Protein AF-X0SVB6-F1 (afdb_monomer_lite)

Radius of gyration: 19.28 Å; chains: 1; bounding box: 49×20×51 Å

Sequence (62 aa):
MKAPRIKLMEVCGTHTMAIARAGIRRLLPNSIELISGPGCPVCVTSQSDIDRAIEIARVKNV

Structure (mmCIF, N/CA/C/O backbone):
data_AF-X0SVB6-F1
#
_entry.id   AF-X0SVB6-F1
#
loop_
_atom_site.group_PDB
_atom_site.id
_atom_site.type_symbol
_atom_site.label_atom_id
_atom_site.label_alt_id
_atom_site.label_comp_id
_atom_site.label_asym_id
_atom_site.label_entity_id
_atom_site.label_seq_id
_atom_site.pdbx_PDB_ins_code
_atom_site.Cartn_x
_atom_site.Cartn_y
_atom_site.Cartn_z
_atom_site.occupancy
_atom_site.B_iso_or_equiv
_atom_site.auth_seq_id
_atom_site.auth_comp_id
_atom_site.auth_asym_id
_atom_site.auth_atom_id
_atom_site.pdbx_PDB_model_num
ATOM 1 N N . MET A 1 1 ? -25.660 7.182 25.890 1.00 53.69 1 MET A N 1
ATOM 2 C CA . MET A 1 1 ? -25.027 7.850 24.727 1.00 53.69 1 MET A CA 1
ATOM 3 C C . MET A 1 1 ? -24.144 6.840 24.007 1.00 53.69 1 MET A C 1
ATOM 5 O O . MET A 1 1 ? -23.379 6.165 24.681 1.00 53.69 1 MET A O 1
ATOM 9 N N . LYS A 1 2 ? -24.274 6.674 22.685 1.00 64.19 2 LYS A N 1
ATOM 10 C CA . LYS A 1 2 ? -23.433 5.753 21.898 1.00 64.19 2 LYS A CA 1
ATOM 11 C C . LYS A 1 2 ? -22.279 6.566 21.306 1.00 64.19 2 LYS A C 1
ATOM 13 O O . LYS A 1 2 ? -22.541 7.582 20.670 1.00 64.19 2 LYS A O 1
ATOM 18 N N . ALA A 1 3 ? -21.034 6.165 21.560 1.00 68.94 3 ALA A N 1
ATOM 19 C CA . ALA A 1 3 ? -19.868 6.826 20.977 1.00 68.94 3 ALA A CA 1
ATOM 20 C C . ALA A 1 3 ? -19.956 6.809 19.432 1.00 68.94 3 ALA A C 1
ATOM 22 O O . ALA A 1 3 ? -20.471 5.830 18.875 1.00 68.94 3 ALA A O 1
ATOM 23 N N . PRO A 1 4 ? -19.498 7.869 18.738 1.00 8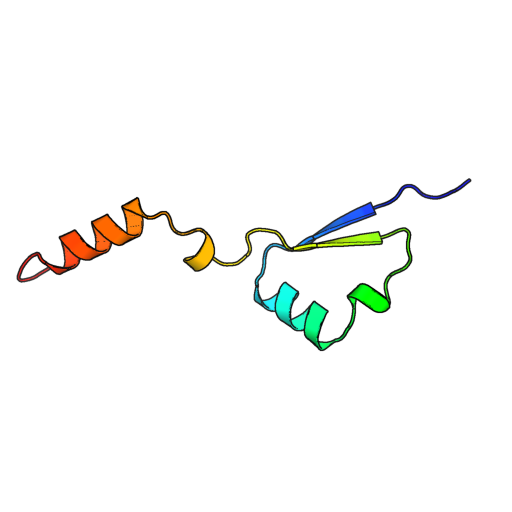1.81 4 PRO A N 1
ATOM 24 C CA . PRO A 1 4 ? -19.531 7.924 17.280 1.00 81.81 4 PRO A CA 1
ATOM 25 C C . PRO A 1 4 ? -18.663 6.815 16.673 1.00 81.81 4 PRO A C 1
ATOM 27 O O . PRO A 1 4 ? -17.659 6.403 17.253 1.00 81.81 4 PRO A O 1
ATOM 30 N N . ARG A 1 5 ? -19.056 6.322 15.494 1.00 91.00 5 ARG A N 1
ATOM 31 C CA . ARG A 1 5 ? -18.262 5.343 14.742 1.00 91.00 5 ARG A CA 1
ATOM 32 C C . ARG A 1 5 ? -16.997 6.024 14.214 1.00 91.00 5 ARG A C 1
ATOM 34 O O . ARG A 1 5 ? -17.097 7.027 13.514 1.00 91.00 5 ARG A O 1
ATOM 41 N N . ILE A 1 6 ? -15.833 5.460 14.518 1.00 96.12 6 ILE A N 1
ATOM 42 C CA . ILE A 1 6 ? -14.525 5.969 14.100 1.00 96.12 6 ILE A CA 1
ATOM 43 C C . ILE A 1 6 ? -14.040 5.164 12.896 1.00 96.12 6 ILE A C 1
ATOM 45 O O . ILE A 1 6 ? -14.074 3.934 12.906 1.00 96.12 6 ILE A O 1
ATOM 49 N N . LYS A 1 7 ? -13.564 5.864 11.866 1.00 95.94 7 LYS A N 1
ATOM 50 C CA . LYS A 1 7 ? -12.897 5.266 10.708 1.00 95.94 7 LYS A CA 1
ATOM 51 C C . LYS A 1 7 ? -11.402 5.532 10.813 1.00 95.94 7 LYS A C 1
ATOM 53 O O . LYS A 1 7 ? -10.994 6.683 10.928 1.00 95.94 7 LYS A O 1
ATOM 58 N N . LEU A 1 8 ? -10.602 4.473 10.780 1.00 96.12 8 LEU A N 1
ATOM 59 C CA . LEU A 1 8 ? -9.144 4.538 10.813 1.00 96.12 8 LEU A CA 1
ATOM 60 C C . LEU A 1 8 ? -8.611 4.016 9.485 1.00 96.12 8 LEU A C 1
ATOM 62 O O . LEU A 1 8 ? -8.893 2.878 9.117 1.00 96.12 8 LEU A O 1
ATOM 66 N N . MET A 1 9 ? -7.855 4.842 8.768 1.00 97.62 9 MET A N 1
ATOM 67 C CA . MET A 1 9 ? -7.239 4.456 7.503 1.00 97.62 9 MET A CA 1
ATOM 68 C C . MET A 1 9 ? -5.734 4.292 7.679 1.00 97.62 9 MET A C 1
ATOM 70 O O . MET A 1 9 ? -5.067 5.184 8.197 1.00 97.62 9 MET A O 1
ATOM 74 N N . GLU A 1 10 ? -5.205 3.166 7.215 1.00 97.81 10 GLU A N 1
ATOM 75 C CA . GLU A 1 10 ? -3.769 2.989 7.003 1.00 97.81 10 GLU A CA 1
ATOM 76 C C . GLU A 1 10 ? -3.418 3.169 5.522 1.00 97.81 10 GLU A C 1
ATOM 78 O O . GLU A 1 10 ? -4.266 2.989 4.648 1.00 97.81 10 GLU A O 1
ATOM 83 N N . VAL A 1 11 ? -2.175 3.567 5.251 1.00 97.81 11 VAL A N 1
ATOM 84 C CA . VAL A 1 11 ? -1.648 3.834 3.902 1.00 97.81 11 VAL A CA 1
ATOM 85 C C . VAL A 1 11 ? -0.294 3.152 3.702 1.00 97.81 11 VAL A C 1
ATOM 87 O O . VAL A 1 11 ? 0.616 3.699 3.090 1.00 97.81 11 VAL A O 1
ATOM 90 N N . CYS A 1 12 ? -0.130 1.951 4.252 1.00 98.00 12 CYS A N 1
ATOM 91 C CA . CYS A 1 12 ? 1.100 1.178 4.140 1.00 98.00 12 CYS A CA 1
ATOM 92 C C . CYS A 1 12 ? 0.758 -0.290 3.898 1.00 98.00 12 CYS A C 1
ATOM 94 O O . CYS A 1 12 ? 0.241 -0.964 4.788 1.00 98.00 12 CYS A O 1
ATOM 96 N N . GLY A 1 13 ? 1.135 -0.826 2.732 1.00 97.00 13 GLY A N 1
ATOM 97 C CA . GLY A 1 13 ? 0.863 -2.231 2.398 1.00 97.00 13 GLY A CA 1
ATOM 98 C C . GLY A 1 13 ? 1.370 -3.230 3.451 1.00 97.00 13 GLY A C 1
ATOM 99 O O . GLY A 1 13 ? 0.733 -4.255 3.700 1.00 97.00 13 GLY A O 1
ATOM 100 N N . THR A 1 14 ? 2.466 -2.910 4.146 1.00 98.00 14 THR A N 1
ATOM 101 C CA . THR A 1 14 ? 2.985 -3.728 5.254 1.00 98.00 14 THR A CA 1
ATOM 102 C C . THR A 1 14 ? 2.019 -3.771 6.442 1.00 98.00 14 THR A C 1
ATOM 104 O O . THR A 1 14 ? 1.8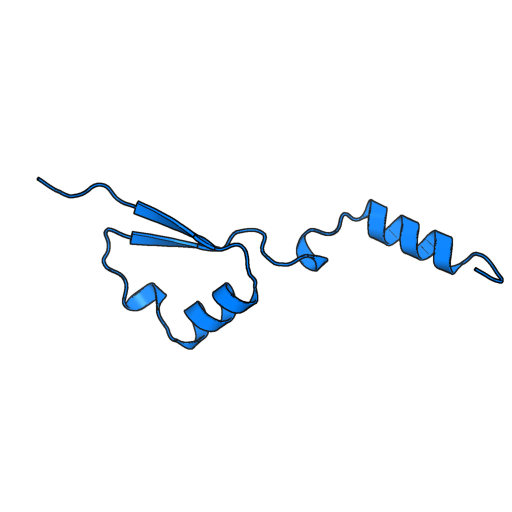34 -4.834 7.037 1.00 98.00 14 THR A O 1
ATOM 107 N N . HIS A 1 15 ? 1.343 -2.664 6.769 1.00 98.12 15 HIS A N 1
ATOM 108 C CA . HIS A 1 15 ? 0.283 -2.662 7.780 1.00 98.12 15 HIS A CA 1
ATOM 109 C C . HIS A 1 15 ? -0.937 -3.446 7.310 1.00 98.12 15 HIS A C 1
ATOM 111 O O . HIS A 1 15 ? -1.449 -4.248 8.090 1.00 98.12 15 HIS A O 1
ATOM 117 N N . THR A 1 16 ? -1.367 -3.290 6.051 1.00 97.25 16 THR A N 1
ATOM 118 C CA . THR A 1 16 ? -2.458 -4.100 5.483 1.00 97.25 16 THR A CA 1
ATOM 119 C C . THR A 1 16 ? -2.199 -5.597 5.697 1.00 97.25 16 THR A C 1
ATOM 121 O O . THR A 1 16 ? -3.062 -6.314 6.211 1.00 97.25 16 THR A O 1
ATOM 124 N N . MET A 1 17 ? -0.986 -6.060 5.365 1.00 97.62 17 MET A N 1
ATOM 125 C CA . MET A 1 17 ? -0.567 -7.457 5.513 1.00 97.62 17 MET A CA 1
ATOM 126 C C . MET A 1 17 ? -0.516 -7.887 6.983 1.00 97.62 17 MET A C 1
ATOM 128 O O . MET A 1 17 ? -1.099 -8.912 7.339 1.00 97.62 17 MET A O 1
ATOM 132 N N . ALA A 1 18 ? 0.120 -7.095 7.851 1.00 98.12 18 ALA A N 1
ATOM 133 C CA . ALA A 1 18 ? 0.227 -7.403 9.276 1.00 98.12 18 ALA A CA 1
ATOM 134 C C . ALA A 1 18 ? -1.153 -7.488 9.955 1.00 98.12 18 ALA A C 1
ATOM 136 O O . ALA A 1 18 ? -1.424 -8.443 10.682 1.00 98.12 18 ALA A O 1
ATOM 137 N N . ILE A 1 19 ? -2.050 -6.540 9.662 1.00 97.44 19 ILE A N 1
ATOM 138 C CA . ILE A 1 19 ? -3.430 -6.498 10.171 1.00 97.44 19 ILE A CA 1
ATOM 139 C C . ILE A 1 19 ? -4.212 -7.739 9.740 1.00 97.44 19 ILE A C 1
ATOM 141 O O . ILE A 1 19 ? -4.918 -8.332 10.561 1.00 97.44 19 ILE A O 1
ATOM 145 N N . ALA A 1 20 ? -4.100 -8.132 8.468 1.00 96.12 20 ALA A N 1
ATOM 146 C CA . ALA A 1 20 ? -4.774 -9.313 7.942 1.00 96.12 20 ALA A CA 1
ATOM 147 C C . ALA A 1 20 ? -4.229 -10.597 8.583 1.00 96.12 20 ALA A C 1
ATOM 149 O O . ALA A 1 20 ? -5.004 -11.407 9.091 1.00 96.12 20 ALA A O 1
ATOM 150 N N . ARG A 1 21 ? -2.900 -10.747 8.627 1.00 97.94 21 ARG A N 1
ATOM 151 C CA . ARG A 1 21 ? -2.220 -11.925 9.180 1.00 97.94 21 ARG A CA 1
ATOM 152 C C . ARG A 1 21 ? -2.503 -12.122 10.668 1.00 97.94 21 ARG A C 1
ATOM 154 O O . ARG A 1 21 ? -2.701 -13.251 11.099 1.00 97.94 21 ARG A O 1
ATOM 161 N N . ALA A 1 22 ? -2.531 -11.040 11.442 1.00 97.75 22 ALA A N 1
ATOM 162 C CA . ALA A 1 22 ? -2.822 -11.080 12.873 1.00 97.75 22 ALA A CA 1
ATOM 163 C C . ALA A 1 22 ? -4.331 -11.101 13.190 1.00 97.75 22 ALA A C 1
ATOM 165 O O . ALA A 1 22 ? -4.710 -11.144 14.357 1.00 97.75 22 ALA A O 1
ATOM 166 N N . GLY A 1 23 ? -5.212 -11.044 12.181 1.00 96.56 23 GLY A N 1
ATOM 167 C CA . GLY A 1 23 ? -6.663 -11.075 12.380 1.00 96.56 23 GLY A CA 1
ATOM 168 C C . GLY A 1 23 ? -7.234 -9.852 13.109 1.00 96.56 23 GLY A C 1
ATOM 169 O O . GLY A 1 23 ? -8.367 -9.907 13.588 1.00 96.56 23 GLY A O 1
ATOM 170 N N . ILE A 1 24 ? -6.494 -8.737 13.168 1.00 96.19 24 ILE A N 1
ATOM 171 C CA . ILE A 1 24 ? -6.817 -7.560 13.998 1.00 96.19 24 ILE A CA 1
ATOM 172 C C . ILE A 1 24 ? -8.207 -6.999 13.676 1.00 96.19 24 ILE A C 1
ATOM 174 O O . ILE A 1 24 ? -8.937 -6.620 14.586 1.00 96.19 24 ILE A O 1
ATOM 178 N N . ARG A 1 25 ? -8.632 -7.024 12.403 1.00 93.88 25 ARG A N 1
ATOM 179 C CA . ARG A 1 25 ? -9.973 -6.566 11.983 1.00 93.88 25 ARG A CA 1
ATOM 180 C C . ARG A 1 25 ? -11.114 -7.228 12.763 1.00 93.88 25 ARG A C 1
ATOM 182 O O . ARG A 1 25 ? -12.128 -6.583 12.987 1.00 93.88 25 ARG A O 1
ATOM 189 N N . ARG A 1 26 ? -10.956 -8.493 13.167 1.00 94.00 26 ARG A N 1
ATOM 190 C CA . ARG A 1 26 ? -11.975 -9.249 13.916 1.00 94.00 26 ARG A CA 1
ATOM 191 C C . ARG A 1 26 ? -11.950 -8.972 15.420 1.00 94.00 26 ARG A C 1
ATOM 193 O O . ARG A 1 26 ? -12.916 -9.290 16.099 1.00 94.00 26 ARG A O 1
ATOM 200 N N . LEU A 1 27 ? -10.853 -8.411 15.927 1.00 95.56 27 LEU A N 1
ATOM 201 C CA . LEU A 1 27 ? -10.669 -8.088 17.344 1.00 95.56 27 LEU A CA 1
ATOM 202 C C . LEU A 1 27 ? -11.154 -6.677 17.690 1.00 95.56 27 LEU A C 1
ATOM 204 O O . LEU A 1 27 ? -11.315 -6.350 18.863 1.00 95.56 27 LEU A O 1
ATOM 208 N N . LEU A 1 28 ? -11.362 -5.829 16.683 1.00 93.81 28 LEU A N 1
ATOM 209 C CA . LEU A 1 28 ? -11.804 -4.462 16.901 1.00 93.81 28 LEU A CA 1
ATOM 210 C C . LEU A 1 28 ? -13.272 -4.393 17.332 1.00 93.81 28 LEU A C 1
ATOM 212 O O . LEU A 1 28 ? -14.104 -5.161 16.844 1.00 93.81 28 LEU A O 1
ATOM 216 N N . PRO A 1 29 ? -13.622 -3.434 18.205 1.00 94.44 29 PRO A N 1
ATOM 217 C CA . PRO A 1 29 ? -15.011 -3.174 18.535 1.00 94.44 29 PRO A CA 1
ATOM 218 C C . PRO A 1 29 ? -15.768 -2.658 17.307 1.00 94.44 29 PRO A C 1
ATOM 220 O O . PRO A 1 29 ? -15.220 -1.934 16.479 1.00 94.44 29 PRO A O 1
ATOM 223 N N . ASN A 1 30 ? -17.076 -2.923 17.250 1.00 92.06 30 ASN A N 1
ATOM 224 C CA . ASN A 1 30 ? -17.963 -2.470 16.164 1.00 92.06 30 ASN A CA 1
ATOM 225 C C . ASN A 1 30 ? -18.037 -0.936 15.996 1.00 92.06 30 ASN A C 1
ATOM 227 O O . ASN A 1 30 ? -18.613 -0.441 15.026 1.00 92.06 30 ASN A O 1
ATOM 231 N N . SER A 1 31 ? -17.512 -0.172 16.956 1.00 94.25 31 SER A N 1
ATOM 232 C CA . SER A 1 31 ? -17.369 1.281 16.868 1.00 94.25 31 SER A CA 1
ATOM 233 C C . SER A 1 31 ? -16.177 1.726 16.013 1.00 94.25 31 SER A C 1
ATOM 235 O O . SER A 1 31 ? -16.104 2.913 15.705 1.00 94.25 31 SER A O 1
ATOM 237 N N . ILE A 1 32 ? -15.270 0.822 15.623 1.00 94.94 32 ILE A N 1
ATOM 238 C CA . ILE A 1 32 ? -14.071 1.123 14.832 1.00 94.94 32 ILE A CA 1
ATOM 239 C C . ILE A 1 32 ? -14.120 0.373 13.499 1.00 94.94 32 ILE A C 1
ATOM 241 O O . ILE A 1 32 ? -14.278 -0.843 13.446 1.00 94.94 32 ILE A O 1
ATOM 245 N N . GLU A 1 33 ? -13.922 1.110 12.413 1.00 94.69 33 GLU A N 1
ATOM 246 C CA . GLU A 1 33 ? -13.805 0.584 11.056 1.00 94.69 33 GLU A CA 1
ATOM 247 C C . GLU A 1 33 ? -12.381 0.831 10.542 1.00 94.69 33 GLU A C 1
ATOM 249 O O . GLU A 1 33 ? -11.958 1.981 10.412 1.00 94.69 33 GLU A O 1
ATOM 254 N N . LEU A 1 34 ? -11.638 -0.244 10.255 1.00 95.75 34 LEU A N 1
ATOM 255 C CA . LEU A 1 34 ? -10.321 -0.164 9.615 1.00 95.75 34 LEU A CA 1
ATOM 256 C C . LEU A 1 34 ? -10.447 -0.158 8.089 1.00 95.75 34 LEU A C 1
ATOM 258 O O . LEU A 1 34 ? -10.999 -1.089 7.493 1.00 95.75 34 LEU A O 1
ATOM 262 N N . ILE A 1 35 ? -9.845 0.841 7.456 1.00 96.06 35 ILE A N 1
ATOM 263 C CA . ILE A 1 35 ? -9.826 1.052 6.010 1.00 96.06 35 ILE A CA 1
ATOM 264 C C . ILE A 1 35 ? -8.381 0.932 5.521 1.00 96.06 35 ILE A C 1
ATOM 266 O O . ILE A 1 35 ? -7.462 1.458 6.144 1.00 96.06 35 ILE A O 1
ATOM 270 N N . SER A 1 36 ? -8.187 0.236 4.404 1.00 96.25 36 SER A N 1
ATOM 271 C CA . SER A 1 36 ? -6.890 0.172 3.728 1.00 96.25 36 SER A CA 1
ATOM 272 C C . SER A 1 36 ? -6.898 1.154 2.566 1.00 96.25 36 SER A C 1
ATOM 274 O O . SER A 1 36 ? -7.706 1.023 1.649 1.00 96.25 36 SER A O 1
ATOM 276 N N . GLY A 1 37 ? -6.062 2.182 2.667 1.00 96.50 37 GLY A N 1
ATOM 277 C CA . GLY A 1 37 ? -5.886 3.216 1.658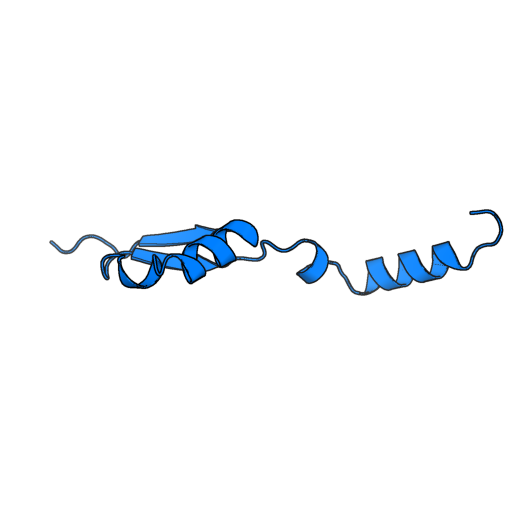 1.00 96.50 37 GLY A CA 1
ATOM 278 C C . GLY A 1 37 ? -4.827 2.850 0.608 1.00 96.50 37 GLY A C 1
ATOM 279 O O . GLY A 1 37 ? -4.332 1.721 0.576 1.00 96.50 37 GLY A O 1
ATOM 280 N N . PRO A 1 38 ? -4.452 3.805 -0.260 1.00 97.00 38 PRO A N 1
ATOM 281 C CA . PRO A 1 38 ? -3.490 3.605 -1.346 1.00 97.00 38 PRO A CA 1
ATOM 282 C C . PRO A 1 38 ? -2.033 3.542 -0.840 1.00 97.00 38 PRO A C 1
ATOM 284 O O . PRO A 1 38 ? -1.231 4.436 -1.083 1.00 97.00 38 PRO A O 1
ATOM 287 N N . GLY A 1 39 ? -1.681 2.480 -0.110 1.00 96.12 39 GLY A N 1
ATOM 288 C CA . GLY A 1 39 ? -0.379 2.324 0.553 1.00 96.12 39 GLY A CA 1
ATOM 289 C C . GLY A 1 39 ? 0.707 1.581 -0.226 1.00 96.12 39 GLY A C 1
ATOM 290 O O . GLY A 1 39 ? 1.700 1.158 0.366 1.00 96.12 39 GLY A O 1
ATOM 291 N N . CYS A 1 40 ? 0.498 1.346 -1.520 1.00 97.69 40 CYS A N 1
ATOM 292 C CA . CYS A 1 40 ? 1.394 0.576 -2.379 1.00 97.69 40 CYS A CA 1
ATOM 293 C C . CYS A 1 40 ? 1.885 1.476 -3.524 1.00 97.69 40 CYS A C 1
ATOM 295 O O . CYS A 1 40 ? 1.089 1.770 -4.416 1.00 97.69 40 CYS A O 1
ATOM 297 N N . PRO A 1 41 ? 3.166 1.896 -3.537 1.00 96.44 41 PRO A N 1
ATOM 298 C CA . PRO A 1 41 ? 3.667 2.853 -4.528 1.00 96.44 41 PRO A CA 1
ATOM 299 C C . PRO A 1 41 ? 3.557 2.320 -5.962 1.00 96.44 41 PRO A C 1
ATOM 301 O O . PRO A 1 41 ? 3.176 3.055 -6.866 1.00 96.44 41 PRO A O 1
ATOM 304 N N . VAL A 1 42 ? 3.796 1.021 -6.165 1.00 96.88 42 VAL A N 1
ATOM 305 C CA . VAL A 1 42 ? 3.668 0.375 -7.482 1.00 96.88 42 VAL A CA 1
ATOM 306 C C . VAL A 1 42 ? 2.214 0.363 -7.956 1.00 96.88 42 VAL A C 1
ATOM 308 O O . VAL A 1 42 ? 1.934 0.643 -9.113 1.00 96.88 42 VAL A O 1
ATOM 311 N N . CYS A 1 43 ? 1.275 0.094 -7.050 1.00 96.62 43 CYS A N 1
ATOM 312 C CA . CYS A 1 43 ? -0.145 -0.014 -7.369 1.00 96.62 43 CYS A CA 1
ATOM 313 C C . CYS A 1 43 ? -0.771 1.328 -7.782 1.00 96.62 43 CYS A C 1
ATOM 315 O O . CYS A 1 43 ? -1.813 1.338 -8.429 1.00 96.62 43 CYS A O 1
ATOM 317 N N . VAL A 1 44 ? -0.159 2.449 -7.381 1.00 97.06 44 VAL A N 1
ATOM 318 C CA . VAL A 1 44 ? -0.611 3.811 -7.714 1.00 97.06 44 VAL A CA 1
ATOM 319 C C . VAL A 1 44 ? 0.277 4.507 -8.741 1.00 97.06 44 VAL A C 1
ATOM 321 O O . VAL A 1 44 ? 0.046 5.673 -9.051 1.00 97.06 44 VAL A O 1
ATOM 324 N N . THR A 1 45 ? 1.297 3.820 -9.261 1.00 97.81 45 THR A N 1
ATOM 325 C CA . THR A 1 45 ? 2.139 4.370 -10.327 1.00 97.81 45 THR A CA 1
ATOM 326 C C . THR A 1 45 ? 1.282 4.563 -11.574 1.00 97.81 45 THR A C 1
ATOM 328 O O . THR A 1 45 ? 0.546 3.658 -11.972 1.00 97.81 45 THR A O 1
ATOM 331 N N . SER A 1 46 ? 1.342 5.750 -12.182 1.00 98.31 46 SER A N 1
ATOM 332 C CA . SER A 1 46 ? 0.537 6.032 -13.367 1.00 98.31 46 SER A CA 1
ATOM 333 C C . SER A 1 46 ? 1.035 5.229 -14.570 1.00 98.31 46 SER A C 1
ATOM 335 O O . SER A 1 46 ? 2.234 4.984 -14.716 1.00 98.31 46 SER A O 1
ATOM 337 N N . GLN A 1 47 ? 0.122 4.859 -15.473 1.00 98.25 47 GLN A N 1
ATOM 338 C CA . GLN A 1 47 ? 0.499 4.193 -16.723 1.00 98.25 47 GLN A CA 1
ATOM 339 C C . GLN A 1 47 ? 1.485 5.049 -17.534 1.00 98.25 47 GLN A C 1
ATOM 341 O O . GLN A 1 47 ? 2.469 4.532 -18.048 1.00 98.25 47 GLN A O 1
ATOM 346 N N . SER A 1 48 ? 1.279 6.369 -17.569 1.00 98.44 48 SER A N 1
ATOM 347 C CA . SER A 1 48 ? 2.165 7.300 -18.272 1.00 98.44 48 SER A CA 1
ATOM 348 C C . SER A 1 48 ? 3.594 7.320 -17.730 1.00 98.44 48 SER A C 1
ATOM 350 O O . SER A 1 48 ? 4.528 7.499 -18.510 1.00 98.44 48 SER A O 1
ATOM 352 N N . ASP A 1 49 ? 3.789 7.127 -16.420 1.00 98.19 49 ASP A N 1
ATOM 353 C CA . ASP A 1 49 ? 5.134 7.052 -15.836 1.00 98.19 49 ASP A CA 1
ATOM 354 C C . ASP A 1 49 ? 5.842 5.760 -16.255 1.00 98.19 49 ASP A C 1
ATOM 356 O O . ASP A 1 49 ? 7.032 5.781 -16.575 1.00 98.19 49 ASP A O 1
ATOM 360 N N . ILE A 1 50 ? 5.100 4.649 -16.310 1.00 98.06 50 ILE A N 1
ATOM 361 C CA . ILE A 1 50 ? 5.602 3.356 -16.791 1.00 98.06 50 ILE A CA 1
ATOM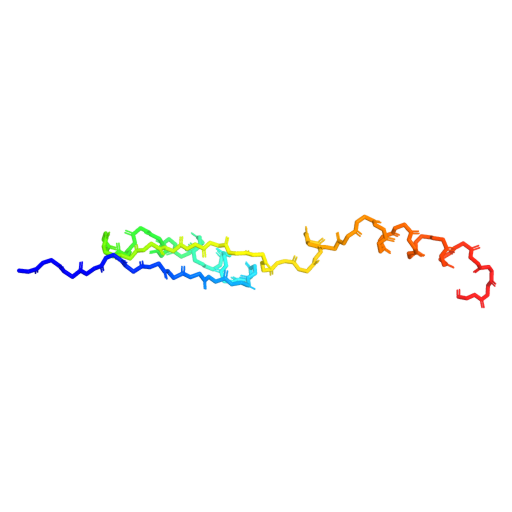 362 C C . ILE A 1 50 ? 5.992 3.461 -18.269 1.00 98.06 50 ILE A C 1
ATOM 364 O O . ILE A 1 50 ? 7.108 3.094 -18.634 1.00 98.06 50 ILE A O 1
ATOM 368 N N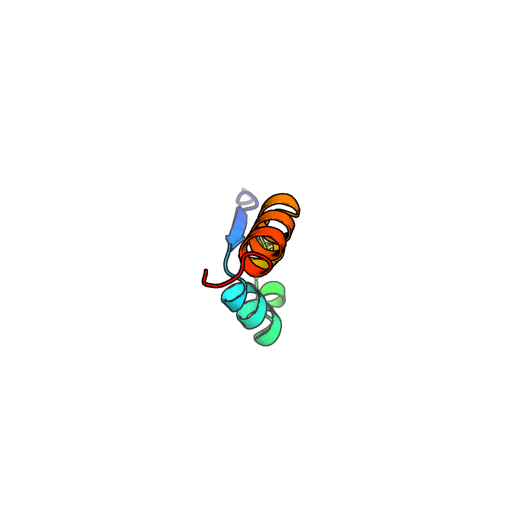 . ASP A 1 51 ? 5.116 4.019 -19.106 1.00 98.25 51 ASP A N 1
ATOM 369 C CA . ASP A 1 51 ? 5.375 4.204 -20.537 1.00 98.25 51 ASP A CA 1
ATOM 370 C C . ASP A 1 51 ? 6.607 5.094 -20.759 1.00 98.25 51 ASP A C 1
ATOM 372 O O . ASP A 1 51 ? 7.492 4.767 -21.551 1.00 98.25 51 ASP A O 1
ATOM 376 N N . ARG A 1 52 ? 6.729 6.186 -19.995 1.00 97.56 52 ARG A N 1
ATOM 377 C CA . ARG A 1 52 ? 7.897 7.074 -20.049 1.00 97.56 52 ARG A CA 1
ATOM 378 C C . ARG A 1 52 ? 9.185 6.354 -19.653 1.00 97.56 52 ARG A C 1
ATOM 380 O O . ARG A 1 52 ? 10.206 6.555 -20.309 1.00 97.56 52 ARG A O 1
ATOM 387 N N . ALA A 1 53 ? 9.155 5.527 -18.608 1.00 96.38 53 ALA A N 1
ATOM 388 C CA . ALA A 1 53 ? 10.311 4.733 -18.200 1.00 96.38 53 ALA A CA 1
ATOM 389 C C . ALA A 1 53 ? 10.736 3.743 -19.299 1.00 96.38 53 ALA A C 1
ATOM 391 O O . ALA A 1 53 ? 11.930 3.596 -19.561 1.00 96.38 53 ALA A O 1
ATOM 392 N N . ILE A 1 54 ? 9.772 3.120 -19.988 1.00 97.38 54 ILE A N 1
ATOM 393 C CA . ILE A 1 54 ? 10.028 2.222 -21.124 1.00 97.38 54 ILE A CA 1
ATOM 394 C C . ILE A 1 54 ? 10.681 2.974 -22.287 1.00 97.38 54 ILE A C 1
ATOM 396 O O . ILE A 1 54 ? 11.656 2.481 -22.853 1.00 97.38 54 ILE A O 1
ATOM 400 N N . GLU A 1 55 ? 10.185 4.161 -22.643 1.00 97.50 55 GLU A N 1
ATOM 401 C CA . GLU A 1 55 ? 10.777 4.950 -23.729 1.00 97.50 55 GLU A CA 1
ATOM 402 C C . GLU A 1 55 ? 12.204 5.405 -23.402 1.00 97.50 55 GLU A C 1
ATOM 404 O O . GLU A 1 55 ? 13.083 5.316 -24.258 1.00 97.50 55 GLU A O 1
ATOM 409 N N . ILE A 1 56 ? 12.472 5.811 -22.155 1.00 97.19 56 ILE A N 1
ATOM 410 C CA . ILE A 1 56 ? 13.833 6.150 -21.708 1.00 97.19 56 ILE A CA 1
ATOM 411 C C . ILE A 1 56 ? 14.761 4.936 -21.837 1.00 97.19 56 ILE A C 1
ATOM 413 O O . ILE A 1 56 ? 15.852 5.066 -22.385 1.00 97.19 56 ILE A O 1
ATOM 417 N N . ALA A 1 57 ? 14.314 3.748 -21.417 1.00 97.00 57 ALA A N 1
ATOM 418 C CA . ALA A 1 57 ? 15.105 2.518 -21.491 1.00 97.00 57 ALA A CA 1
ATOM 419 C C . ALA A 1 57 ? 15.451 2.074 -22.930 1.00 97.00 57 ALA A C 1
ATOM 421 O O . ALA A 1 57 ? 16.333 1.239 -23.123 1.00 97.00 57 ALA A O 1
ATOM 422 N N . ARG A 1 58 ? 14.770 2.610 -23.956 1.00 96.75 58 ARG A N 1
ATOM 423 C CA . ARG A 1 58 ? 15.088 2.359 -25.375 1.00 96.75 58 ARG A CA 1
ATOM 424 C C . ARG A 1 58 ? 16.182 3.276 -25.924 1.00 96.75 58 ARG A C 1
ATOM 426 O O . ARG A 1 58 ? 16.699 3.011 -27.012 1.00 96.75 58 ARG A O 1
ATOM 433 N N . VAL A 1 59 ? 16.536 4.350 -25.218 1.00 96.94 59 VAL A N 1
ATOM 434 C CA . VAL A 1 59 ? 17.590 5.272 -25.648 1.00 96.94 59 VAL A CA 1
ATOM 435 C C . VAL A 1 59 ? 18.951 4.609 -25.427 1.00 96.94 59 VAL A C 1
ATOM 437 O O . VAL A 1 59 ? 19.302 4.227 -24.317 1.00 96.94 59 VAL A O 1
ATOM 440 N N . LYS A 1 60 ? 19.740 4.449 -26.496 1.00 94.12 60 LYS A N 1
ATOM 441 C CA . LYS A 1 60 ? 21.088 3.868 -26.389 1.00 94.12 60 LYS A CA 1
ATOM 442 C C . LYS A 1 60 ? 21.998 4.766 -25.549 1.00 94.12 60 LYS A C 1
ATOM 444 O O . LYS A 1 60 ? 22.068 5.965 -25.808 1.00 94.12 60 LYS A O 1
ATOM 449 N N . ASN A 1 61 ? 22.782 4.149 -24.664 1.00 87.44 61 ASN A N 1
ATOM 450 C CA . ASN A 1 61 ? 23.752 4.817 -23.785 1.00 87.44 61 ASN A CA 1
ATOM 451 C C . ASN A 1 61 ? 23.126 5.805 -22.782 1.00 87.44 61 ASN A C 1
ATOM 453 O O . ASN A 1 61 ? 23.780 6.772 -22.388 1.00 87.44 61 ASN A O 1
ATOM 457 N N . VAL A 1 62 ? 21.877 5.552 -22.388 1.00 72.44 62 VAL A N 1
ATOM 458 C CA . VAL A 1 62 ? 21.206 6.148 -21.225 1.00 72.44 62 VAL A CA 1
ATOM 459 C C . VAL A 1 62 ? 20.943 5.047 -20.208 1.00 72.44 62 VAL A C 1
ATOM 461 O O . VAL A 1 62 ? 20.698 3.900 -20.648 1.00 72.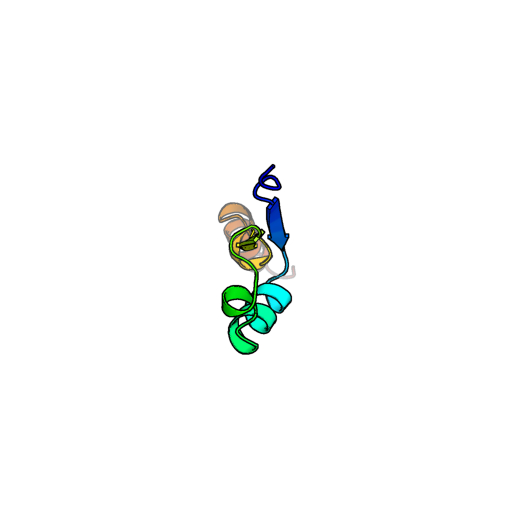44 62 VAL A O 1
#

Foldseek 3Di:
DDDAQEEDEDQAVVVVVVCVVVVVQVVDDPSYHYHYDNNDCVVPDDPVVVVVVVVVVPDPPD

Secondary structure (DSSP, 8-state):
-PPPPEEEEE--HHHHHHHHHTTHHHHS-TTEEEEE-S--TTTT--HHHHHHHHHHHTSTT-

InterPro domains:
  IPR002780 Hydrogenase formation HypD protein [PF01924] (4-62)
  IPR002780 Hydrogenase formation HypD protein [PTHR30149] (5-61)
  IPR042243 HypD, domain 1 [G3DSA:3.40.50.11750] (1-62)

Organism: NCBI:txid412755

pLDDT: mean 94.12, std 8.33, range [53.69, 98.44]